Protein AF-G1PGT2-F1 (afdb_monomer_lite)

Sequence (137 aa):
MRRSSSRSTLRGQRGFSETDLKLEMVPQEALRRTLFPLGGLTKDFVKKIAAENRLHHVLQKKESMGICFVGKRNFEKFILQYLQPRPGQFISIEDGTVLGTHRGWFLYTLGQRAKIGGLREPWYVVEKDGAKGDVFV

Secondary structure (DSSP, 8-state):
------------SSSS-HHHHHHTTS-HHHHTT---TTTTS-HHHHHHHHHHTT-HHHHHS----SSTTT-S--HHHHHTTTS----EEEE-TTT--EEEEES-GGG--TT-EE--TT-SSPEE--EE-TTT--EE-

Foldseek 3Di:
DDPPPPPDPDAQPDDHDPVNVVCVPPDSVVVVVDDDPCSHPDPVVVVVVCVVVVVVVVVPDDDQDDDPPPGDDDPVVVVCVPDPFDKAFEAEPPPRDTQGMDRFLVVADFQDFDPGPPDPDTDTFHDADPVRRYTYD

InterPro domains:
  IPR014729 Rossmann-like alpha/beta/alpha sandwich fold [G3DSA:3.40.50.620] (2-80)
  IPR023382 tRNA-specific 2-thiouridylase MnmA-like, central domain superfamily [G3DSA:2.30.30.280] (82-137)
  IPR046884 tRNA-specific 2-thiouridylase MnmA-like, central domain [PF20259] (76-137)

Structure (mmCIF, N/CA/C/O backbone):
data_AF-G1PGT2-F1
#
_entry.id   AF-G1PGT2-F1
#
loop_
_atom_site.group_PDB
_atom_site.id
_atom_site.type_symbol
_atom_site.label_atom_id
_atom_site.label_alt_id
_atom_site.label_comp_id
_atom_site.label_asym_id
_atom_site.label_entity_id
_atom_site.label_seq_id
_atom_site.pdbx_PDB_ins_code
_atom_site.Cartn_x
_atom_site.Cartn_y
_atom_site.Cartn_z
_atom_site.occupancy
_atom_site.B_iso_or_equiv
_atom_site.auth_seq_id
_atom_site.auth_comp_id
_atom_site.auth_asym_id
_atom_site.auth_atom_id
_atom_site.pdbx_PDB_model_num
ATOM 1 N N . MET A 1 1 ? 6.117 -35.625 -36.178 1.00 35.84 1 MET A N 1
ATOM 2 C CA . MET A 1 1 ? 7.106 -34.727 -35.539 1.00 35.84 1 MET A CA 1
ATOM 3 C C . MET A 1 1 ? 6.490 -33.329 -35.373 1.00 35.84 1 MET A C 1
ATOM 5 O O . MET A 1 1 ? 6.564 -32.515 -36.278 1.00 35.84 1 MET A O 1
ATOM 9 N N . ARG A 1 2 ? 5.788 -33.051 -34.264 1.00 33.62 2 ARG A N 1
ATOM 10 C CA . ARG A 1 2 ? 5.298 -31.702 -33.910 1.00 33.62 2 ARG A CA 1
ATOM 11 C C . ARG A 1 2 ? 5.617 -31.476 -32.435 1.00 33.62 2 ARG A C 1
ATOM 13 O O . ARG A 1 2 ? 4.893 -31.946 -31.570 1.00 33.62 2 ARG A O 1
ATOM 20 N N . ARG A 1 3 ? 6.752 -30.834 -32.144 1.00 36.41 3 ARG A N 1
ATOM 21 C CA . ARG A 1 3 ? 7.096 -30.429 -30.775 1.00 36.41 3 ARG A CA 1
ATOM 22 C C . ARG A 1 3 ? 6.223 -29.229 -30.411 1.00 36.41 3 ARG A C 1
ATOM 24 O O . ARG A 1 3 ? 6.503 -28.111 -30.833 1.00 36.41 3 ARG A O 1
ATOM 31 N N . SER A 1 4 ? 5.154 -29.460 -29.654 1.00 36.78 4 SER A N 1
ATOM 32 C CA . SER A 1 4 ? 4.408 -28.397 -28.983 1.00 36.78 4 SER A CA 1
ATOM 33 C C . SER A 1 4 ? 5.298 -27.806 -27.890 1.00 36.78 4 SER A C 1
ATOM 35 O O . SER A 1 4 ? 5.374 -28.324 -26.778 1.00 36.78 4 SER A O 1
ATOM 37 N N . SER A 1 5 ? 6.021 -26.737 -28.217 1.00 39.72 5 SER A N 1
ATOM 38 C CA . SER A 1 5 ? 6.722 -25.942 -27.214 1.00 39.72 5 SER A CA 1
ATOM 39 C C . SER A 1 5 ? 5.674 -25.189 -26.392 1.00 39.72 5 SER A C 1
ATOM 41 O O . SER A 1 5 ? 5.187 -24.124 -26.774 1.00 39.72 5 SER A O 1
ATOM 43 N N . SER A 1 6 ? 5.270 -25.803 -25.283 1.00 36.72 6 SER A N 1
ATOM 44 C CA . SER A 1 6 ? 4.618 -25.123 -24.173 1.00 36.72 6 SER A CA 1
ATOM 45 C C . SER A 1 6 ? 5.614 -24.097 -23.634 1.00 36.72 6 SER A C 1
ATOM 47 O O . SER A 1 6 ? 6.531 -24.448 -22.896 1.00 36.72 6 SER A O 1
ATOM 49 N N . ARG A 1 7 ? 5.489 -22.832 -24.048 1.00 45.69 7 ARG A N 1
ATOM 50 C CA . ARG A 1 7 ? 6.245 -21.727 -23.445 1.00 45.69 7 ARG A CA 1
ATOM 51 C C . ARG A 1 7 ? 5.640 -21.406 -22.082 1.00 45.69 7 ARG A C 1
ATOM 53 O O . ARG A 1 7 ? 4.918 -20.430 -21.952 1.00 45.69 7 ARG A O 1
ATOM 60 N N . SER A 1 8 ? 5.869 -22.262 -21.092 1.00 49.50 8 SER A N 1
ATOM 61 C CA . SER A 1 8 ? 5.614 -21.945 -19.682 1.00 49.50 8 SER A CA 1
ATOM 62 C C . SER A 1 8 ? 6.303 -20.629 -19.321 1.00 49.50 8 SER A C 1
ATOM 64 O O . SER A 1 8 ? 7.358 -20.344 -19.892 1.00 49.50 8 SER A O 1
ATOM 66 N N . THR A 1 9 ? 5.743 -19.856 -18.387 1.00 49.25 9 THR A N 1
ATOM 67 C CA . THR A 1 9 ? 6.360 -18.641 -17.835 1.00 49.25 9 THR A CA 1
ATOM 68 C C . THR A 1 9 ? 7.813 -18.951 -17.478 1.00 49.25 9 THR A C 1
ATOM 70 O O . THR A 1 9 ? 8.096 -19.703 -16.543 1.00 49.25 9 THR A O 1
ATOM 73 N N . LEU A 1 10 ? 8.742 -18.487 -18.316 1.00 51.97 10 LEU A N 1
ATOM 74 C CA . LEU A 1 10 ? 10.163 -18.703 -18.101 1.00 51.97 10 LEU A CA 1
ATOM 75 C C . LEU A 1 10 ? 10.530 -17.811 -16.927 1.00 51.97 10 LEU A C 1
ATOM 77 O O . LEU A 1 10 ? 10.532 -16.591 -17.072 1.00 51.97 10 LEU A O 1
ATOM 81 N N . ARG A 1 11 ? 10.788 -18.433 -15.771 1.00 53.75 11 ARG A N 1
ATOM 82 C CA . ARG A 1 11 ? 11.328 -17.744 -14.597 1.00 53.75 11 ARG A CA 1
ATOM 83 C C . ARG A 1 11 ? 12.505 -16.882 -15.046 1.00 53.75 11 ARG A C 1
ATOM 85 O O . ARG A 1 11 ? 13.331 -17.343 -15.843 1.00 53.75 11 ARG A O 1
ATOM 92 N N . GLY A 1 12 ? 12.586 -15.653 -14.540 1.00 53.72 12 GLY A N 1
ATOM 93 C CA . GLY A 1 12 ? 13.771 -14.822 -14.737 1.00 53.72 12 GLY A CA 1
ATOM 94 C C . GLY A 1 12 ? 15.043 -15.591 -14.355 1.00 53.72 12 GLY A C 1
ATOM 95 O O . GLY A 1 12 ? 15.001 -16.514 -13.542 1.00 53.72 12 GLY A O 1
ATOM 96 N N . GLN A 1 13 ? 16.197 -15.220 -14.925 1.00 53.25 13 GLN A N 1
ATOM 97 C CA . GLN A 1 13 ? 17.475 -15.937 -14.728 1.00 53.25 13 GLN A CA 1
ATOM 98 C C . GLN A 1 13 ? 17.888 -16.137 -13.248 1.00 53.25 13 GLN A C 1
ATOM 100 O O . GLN A 1 13 ? 18.782 -16.930 -12.960 1.00 53.25 13 GLN A O 1
ATOM 105 N N . ARG A 1 14 ? 17.235 -15.455 -12.298 1.00 49.75 14 ARG A N 1
ATOM 106 C CA . ARG A 1 14 ? 17.308 -15.720 -10.858 1.00 49.75 14 ARG A CA 1
ATOM 107 C C . ARG A 1 14 ? 15.911 -15.935 -10.278 1.00 49.75 14 ARG A C 1
ATOM 109 O O . ARG A 1 14 ? 15.218 -14.960 -10.015 1.00 49.75 14 ARG A O 1
ATOM 116 N N . GLY A 1 15 ? 15.563 -17.187 -9.984 1.00 57.00 15 GLY A N 1
ATOM 117 C CA . GLY A 1 15 ? 14.449 -17.530 -9.091 1.00 57.00 15 GLY A CA 1
ATOM 118 C C . GLY A 1 15 ? 13.097 -16.894 -9.449 1.00 57.00 15 GLY A C 1
ATOM 119 O O . GLY A 1 15 ? 12.845 -16.532 -10.591 1.00 57.00 15 GLY A O 1
ATOM 120 N N . PHE A 1 16 ? 12.200 -16.818 -8.465 1.00 51.38 16 PHE A N 1
ATOM 121 C CA . PHE A 1 16 ? 10.930 -16.097 -8.589 1.00 51.38 16 PHE A CA 1
ATOM 122 C C . PHE A 1 16 ? 11.206 -14.588 -8.513 1.00 51.38 16 PHE A C 1
ATOM 124 O O . PHE A 1 16 ? 11.761 -14.124 -7.517 1.00 51.38 16 PHE A O 1
ATOM 131 N N . SER A 1 17 ? 10.841 -13.826 -9.546 1.00 58.34 17 SER A N 1
ATOM 132 C CA . SER A 1 17 ? 10.979 -12.365 -9.564 1.00 58.34 17 SER A CA 1
ATOM 133 C C . SER A 1 17 ? 9.637 -11.659 -9.324 1.00 58.34 17 SER A C 1
ATOM 135 O O . SER A 1 17 ? 8.570 -12.229 -9.545 1.00 58.34 17 SER A O 1
ATOM 137 N N . GLU A 1 18 ? 9.662 -10.385 -8.914 1.00 58.72 18 GLU A N 1
ATOM 138 C CA . GLU A 1 18 ? 8.438 -9.575 -8.741 1.00 58.72 18 GLU A CA 1
ATOM 139 C C . GLU A 1 18 ? 7.600 -9.459 -10.027 1.00 58.72 18 GLU A C 1
ATOM 141 O O . GLU A 1 18 ? 6.392 -9.226 -9.970 1.00 58.72 18 GLU A O 1
ATOM 146 N N . THR A 1 19 ? 8.232 -9.596 -11.195 1.00 60.12 19 THR A N 1
ATOM 147 C CA . THR A 1 19 ? 7.547 -9.595 -12.493 1.00 60.12 19 THR A CA 1
ATOM 148 C C . THR A 1 19 ? 6.778 -10.895 -12.707 1.00 60.12 19 THR A C 1
ATOM 150 O O . THR A 1 19 ? 5.664 -10.854 -13.222 1.00 60.12 19 THR A O 1
ATOM 153 N N . ASP A 1 20 ? 7.331 -12.027 -12.261 1.00 62.81 20 ASP A N 1
ATOM 154 C CA . ASP A 1 20 ? 6.677 -13.335 -12.365 1.00 62.81 20 ASP A CA 1
ATOM 155 C C . ASP A 1 20 ? 5.390 -13.368 -11.528 1.00 62.81 20 ASP A C 1
ATOM 157 O O . ASP A 1 20 ? 4.352 -13.804 -12.020 1.00 62.81 20 ASP A O 1
ATOM 161 N N . LEU A 1 21 ? 5.422 -12.799 -10.314 1.00 62.78 21 LEU A N 1
ATOM 162 C CA . LEU A 1 21 ? 4.243 -12.676 -9.445 1.00 62.78 21 LEU A CA 1
ATOM 163 C C . LEU A 1 21 ? 3.115 -11.853 -10.097 1.00 62.78 21 LEU A C 1
ATOM 165 O O . LEU A 1 21 ? 1.938 -12.152 -9.928 1.00 62.78 21 LEU A O 1
ATOM 169 N N . LYS A 1 22 ? 3.453 -10.810 -10.865 1.00 72.50 22 LYS A N 1
ATOM 170 C CA . LYS A 1 22 ? 2.456 -9.935 -11.511 1.00 72.50 22 LYS A CA 1
ATOM 171 C C . LYS A 1 22 ? 1.790 -10.566 -12.733 1.00 72.50 22 LYS A C 1
ATOM 173 O O . LYS A 1 22 ? 0.707 -10.130 -13.114 1.00 72.50 22 LYS A O 1
ATOM 178 N N . LEU A 1 23 ? 2.439 -11.537 -13.372 1.00 83.50 23 LEU A N 1
ATOM 179 C CA . LEU A 1 23 ? 1.971 -12.139 -14.622 1.00 83.50 23 LEU A CA 1
ATOM 180 C C . LEU A 1 23 ? 1.222 -13.460 -14.420 1.00 83.50 23 LEU A C 1
ATOM 182 O O . LEU A 1 23 ? 0.723 -14.014 -15.395 1.00 83.50 23 LEU A O 1
ATOM 186 N N . GLU A 1 24 ? 1.108 -13.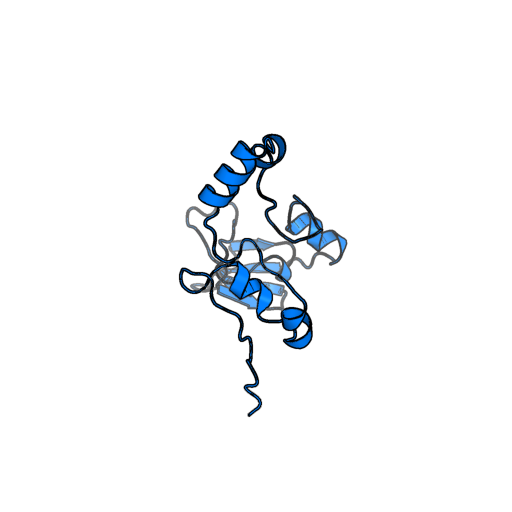946 -13.184 1.00 83.31 24 GLU A N 1
ATOM 187 C CA . GLU A 1 24 ? 0.484 -15.236 -12.865 1.00 83.31 24 GLU A CA 1
ATOM 188 C C . GLU A 1 24 ? -0.958 -15.358 -13.386 1.00 83.31 24 GLU A C 1
ATOM 190 O O . GLU A 1 24 ? -1.355 -16.407 -13.885 1.00 83.31 24 GLU A O 1
ATOM 195 N N . MET A 1 25 ? -1.720 -14.262 -13.357 1.00 85.44 25 MET A N 1
ATOM 196 C CA . MET A 1 25 ? -3.116 -14.232 -13.809 1.00 85.44 25 MET A CA 1
ATOM 197 C C . MET A 1 25 ? -3.280 -13.985 -15.319 1.00 85.44 25 MET A C 1
ATOM 199 O O . MET A 1 25 ? -4.409 -13.872 -15.802 1.00 85.44 25 MET A O 1
ATOM 203 N N . VAL A 1 26 ? -2.190 -13.858 -16.086 1.00 87.12 26 VAL A N 1
ATOM 204 C CA . VAL A 1 26 ? -2.262 -13.568 -17.526 1.00 87.12 26 VAL A CA 1
ATOM 205 C C . VAL A 1 26 ? -2.505 -14.861 -18.314 1.00 87.12 26 VAL A C 1
ATOM 207 O O . VAL A 1 26 ? -1.709 -15.796 -18.213 1.00 87.12 26 VAL A O 1
ATOM 210 N N . PRO A 1 27 ? -3.555 -14.931 -19.159 1.00 89.81 27 PRO A N 1
ATOM 211 C CA . PRO A 1 27 ? -3.824 -16.113 -19.964 1.00 89.81 27 PRO A CA 1
ATOM 212 C C . PRO A 1 27 ? -2.661 -16.476 -20.885 1.00 89.81 27 PRO A C 1
ATOM 214 O O . PRO A 1 27 ? -2.053 -15.620 -21.535 1.00 89.81 27 PRO A O 1
ATOM 217 N N . GLN A 1 28 ? -2.425 -17.776 -21.029 1.00 88.81 28 GLN A N 1
ATOM 218 C CA . GLN A 1 28 ? -1.291 -18.283 -21.792 1.00 88.81 28 GLN A CA 1
ATOM 219 C C . GLN A 1 28 ? -1.304 -17.858 -23.270 1.00 88.81 28 GLN A C 1
ATOM 221 O O . GLN A 1 28 ? -0.251 -17.620 -23.857 1.00 88.81 28 GLN A O 1
ATOM 226 N N . GLU A 1 29 ? -2.479 -17.707 -23.882 1.00 91.62 29 GLU A N 1
ATOM 227 C CA . GLU A 1 29 ? -2.593 -17.235 -25.270 1.00 91.62 29 GLU A CA 1
ATOM 228 C C . GLU A 1 29 ? -2.088 -15.791 -25.444 1.00 91.62 29 GLU A C 1
ATOM 230 O O . GLU A 1 29 ? -1.475 -15.473 -26.464 1.00 91.62 29 GLU A O 1
ATOM 235 N N . ALA A 1 30 ? -2.257 -14.936 -24.429 1.00 89.25 30 ALA A N 1
ATOM 236 C CA . ALA A 1 30 ? -1.705 -13.583 -24.437 1.00 89.25 30 ALA A CA 1
ATOM 237 C C . ALA A 1 30 ? -0.176 -13.606 -24.258 1.00 89.25 30 ALA A C 1
ATOM 239 O O . ALA A 1 30 ? 0.550 -12.926 -24.990 1.00 89.25 30 ALA A O 1
ATOM 240 N N . LEU A 1 31 ? 0.335 -14.450 -23.352 1.00 88.62 31 LEU A N 1
ATOM 241 C CA . LEU A 1 31 ? 1.779 -14.607 -23.129 1.00 88.62 31 LEU A CA 1
ATOM 242 C C . LEU A 1 31 ? 2.513 -15.106 -24.380 1.00 88.62 31 LEU A C 1
ATOM 244 O O . LEU A 1 31 ? 3.613 -14.643 -24.674 1.00 88.62 31 LEU A O 1
ATOM 248 N N . ARG A 1 32 ? 1.889 -15.982 -25.179 1.00 89.50 32 ARG A N 1
ATOM 249 C CA . ARG A 1 32 ? 2.463 -16.474 -26.448 1.00 89.50 32 ARG A CA 1
ATOM 250 C C . ARG A 1 32 ? 2.726 -15.371 -27.470 1.00 89.50 32 ARG A C 1
ATOM 252 O O . ARG A 1 32 ? 3.587 -15.549 -28.331 1.00 89.50 32 ARG A O 1
ATOM 259 N N . ARG A 1 33 ? 2.005 -14.253 -27.372 1.00 91.31 33 ARG A N 1
ATOM 260 C CA . ARG A 1 33 ? 2.113 -13.091 -28.266 1.00 91.31 33 ARG A CA 1
ATOM 261 C C . ARG A 1 33 ? 2.879 -11.924 -27.638 1.00 91.31 33 ARG A C 1
ATOM 263 O O . ARG A 1 33 ? 2.928 -10.850 -28.227 1.00 91.31 33 ARG A O 1
ATOM 270 N N . THR A 1 34 ? 3.479 -12.127 -26.467 1.00 90.31 34 THR A N 1
ATOM 271 C CA . THR A 1 34 ? 4.193 -11.086 -25.721 1.00 90.31 34 THR A CA 1
ATOM 272 C C . THR A 1 34 ? 5.699 -11.350 -25.734 1.00 90.31 34 THR A C 1
ATOM 274 O O . THR A 1 34 ? 6.146 -12.492 -25.617 1.00 90.31 34 THR A O 1
ATOM 277 N N . LEU A 1 35 ? 6.499 -10.289 -25.874 1.00 89.81 35 LEU A N 1
ATOM 278 C CA . LEU A 1 35 ? 7.958 -10.340 -25.773 1.00 89.81 35 LEU A CA 1
ATOM 279 C C . LEU A 1 35 ? 8.422 -9.587 -24.525 1.00 89.81 35 LEU A C 1
ATOM 281 O O . LEU A 1 35 ? 8.013 -8.452 -24.291 1.00 89.81 35 LEU A O 1
ATOM 285 N N . PHE A 1 36 ? 9.328 -10.203 -23.765 1.00 89.56 36 PHE A N 1
ATOM 286 C CA . PHE A 1 36 ? 9.962 -9.610 -22.585 1.00 89.56 36 PHE A CA 1
ATOM 287 C C . PHE A 1 36 ? 11.460 -9.379 -22.853 1.00 89.56 36 PHE A C 1
ATOM 289 O O . PHE A 1 36 ? 12.292 -10.148 -22.368 1.00 89.56 36 PHE A O 1
ATOM 296 N N . PRO A 1 37 ? 11.842 -8.339 -23.624 1.00 89.31 37 PRO A N 1
ATOM 297 C CA . PRO A 1 37 ? 13.228 -8.133 -24.070 1.00 89.31 37 PRO A CA 1
ATOM 298 C C . PRO A 1 37 ? 14.215 -7.895 -22.919 1.00 89.31 37 PRO A C 1
ATOM 300 O O . PRO A 1 37 ? 15.410 -8.121 -23.069 1.00 89.31 37 PRO A O 1
ATOM 303 N N . LEU A 1 38 ? 13.713 -7.466 -21.760 1.00 88.94 38 LEU A N 1
ATOM 304 C CA . LEU A 1 38 ? 14.512 -7.206 -20.563 1.00 88.94 38 LEU A CA 1
ATOM 305 C C . LEU A 1 38 ? 14.484 -8.364 -19.552 1.00 88.94 38 LEU A C 1
ATOM 307 O O . LEU A 1 38 ? 15.148 -8.274 -18.527 1.00 88.94 38 LEU A O 1
ATOM 311 N N . GLY A 1 39 ? 13.735 -9.446 -19.809 1.00 84.38 39 GLY A N 1
ATOM 312 C CA . GLY A 1 39 ? 13.471 -10.499 -18.814 1.00 84.38 39 GLY A CA 1
ATOM 313 C C . GLY A 1 39 ? 14.713 -11.263 -18.335 1.00 84.38 39 GLY A C 1
ATOM 314 O O . GLY A 1 39 ? 14.723 -11.794 -17.229 1.00 84.38 39 GLY A O 1
ATOM 315 N N . GLY A 1 40 ? 15.773 -11.298 -19.147 1.00 84.56 40 GLY A N 1
ATOM 316 C CA . GLY A 1 40 ? 17.053 -11.920 -18.794 1.00 84.56 40 GLY A CA 1
ATOM 317 C C . GLY A 1 40 ? 18.124 -10.949 -18.293 1.00 84.56 40 GLY A C 1
ATOM 318 O O . GLY A 1 40 ? 19.235 -11.385 -18.010 1.00 84.56 40 GLY A O 1
ATOM 319 N N . LEU A 1 41 ? 17.838 -9.647 -18.225 1.00 87.69 41 LEU A N 1
ATOM 320 C CA . LEU A 1 41 ? 18.836 -8.624 -17.917 1.00 87.69 41 LEU A CA 1
ATOM 321 C C . LEU A 1 41 ? 18.671 -8.113 -16.489 1.00 87.69 41 LEU A C 1
ATOM 323 O O . LEU A 1 41 ? 17.558 -7.944 -15.990 1.00 87.69 41 LEU A O 1
ATOM 327 N N . THR A 1 42 ? 19.788 -7.808 -15.830 1.00 87.81 42 THR A N 1
ATOM 328 C CA . THR A 1 42 ? 19.733 -7.101 -14.551 1.00 87.81 42 THR A CA 1
ATOM 329 C C . THR A 1 42 ? 19.405 -5.635 -14.779 1.00 87.81 42 THR A C 1
ATOM 331 O O . THR A 1 42 ? 19.749 -5.035 -15.798 1.00 87.81 42 THR A O 1
ATOM 334 N N . LYS A 1 43 ? 18.768 -5.024 -13.786 1.00 86.75 43 LYS A N 1
ATOM 335 C CA . LYS A 1 43 ? 18.398 -3.611 -13.819 1.00 86.75 43 LYS A CA 1
ATOM 336 C C . LYS A 1 43 ? 19.590 -2.684 -14.060 1.00 86.75 43 LYS A C 1
ATOM 338 O O . LYS A 1 43 ? 19.478 -1.732 -14.827 1.00 86.75 43 LYS A O 1
ATOM 343 N N . ASP A 1 44 ? 20.730 -2.979 -13.442 1.00 89.38 44 ASP A N 1
ATOM 344 C CA . ASP A 1 44 ? 21.953 -2.192 -13.616 1.00 89.38 44 ASP A CA 1
ATOM 345 C C . ASP A 1 44 ? 22.506 -2.323 -15.033 1.00 89.38 44 ASP A C 1
ATOM 347 O O . ASP A 1 44 ? 22.917 -1.332 -15.635 1.00 89.38 44 ASP A O 1
ATOM 351 N N . PHE A 1 45 ? 22.429 -3.524 -15.613 1.00 91.38 45 PHE A N 1
ATOM 352 C CA . PHE A 1 45 ? 22.818 -3.741 -17.000 1.00 91.38 45 PHE A CA 1
ATOM 353 C C . PHE A 1 45 ? 21.890 -3.003 -17.974 1.00 91.38 45 PHE A C 1
ATOM 355 O O . PHE A 1 45 ? 22.365 -2.346 -18.897 1.00 91.38 45 PHE A O 1
ATOM 362 N N . VAL A 1 46 ? 20.576 -3.001 -17.721 1.00 91.81 46 VAL A N 1
ATOM 363 C CA . VAL A 1 46 ? 19.611 -2.204 -18.500 1.00 91.81 46 VAL A CA 1
ATOM 364 C C . VAL A 1 46 ? 19.919 -0.705 -18.403 1.00 91.81 46 VAL A C 1
ATOM 366 O O . VAL A 1 46 ? 19.876 -0.002 -19.412 1.00 91.81 46 VAL A O 1
ATOM 369 N N . LYS A 1 47 ? 20.285 -0.200 -17.217 1.00 91.06 47 LYS A N 1
ATOM 370 C CA . LYS A 1 47 ? 20.708 1.200 -17.045 1.00 91.06 47 LYS A CA 1
ATOM 371 C C . LYS A 1 47 ? 21.994 1.518 -17.812 1.00 91.06 47 LYS A C 1
ATOM 373 O O . LYS A 1 47 ? 22.087 2.595 -18.397 1.00 91.06 47 LYS A O 1
ATOM 378 N N . LYS A 1 48 ? 22.958 0.594 -17.855 1.00 93.75 48 LYS A N 1
ATOM 379 C CA . LYS A 1 48 ? 24.183 0.746 -18.655 1.00 93.75 48 LYS A CA 1
ATOM 380 C C . LYS A 1 48 ? 23.862 0.862 -20.149 1.00 93.75 48 LYS A C 1
ATOM 382 O O . LYS A 1 48 ? 24.286 1.829 -20.773 1.00 93.75 48 LYS A O 1
ATOM 387 N N . ILE A 1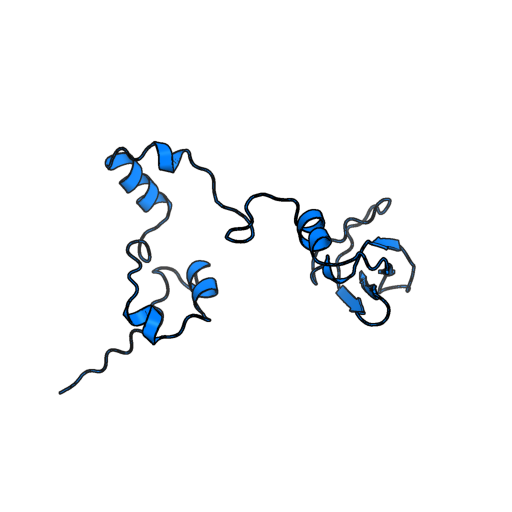 49 ? 23.029 -0.039 -20.680 1.00 93.75 49 ILE A N 1
ATOM 388 C CA . ILE A 1 49 ? 22.562 0.014 -22.078 1.00 93.75 49 ILE A CA 1
ATOM 389 C C . ILE A 1 49 ? 21.881 1.359 -22.370 1.00 93.75 49 ILE A C 1
ATOM 391 O O . ILE A 1 49 ? 22.144 1.986 -23.395 1.00 93.75 49 ILE A O 1
ATOM 395 N N . ALA A 1 50 ? 21.021 1.835 -21.465 1.00 94.56 50 ALA A N 1
ATOM 396 C CA . ALA A 1 50 ? 20.359 3.126 -21.625 1.00 94.56 50 ALA A CA 1
ATOM 397 C C . ALA A 1 50 ? 21.359 4.300 -21.657 1.00 94.56 50 ALA A C 1
ATOM 399 O O . ALA A 1 50 ? 21.196 5.212 -22.466 1.00 94.56 50 ALA A O 1
ATOM 400 N N . ALA A 1 51 ? 22.410 4.273 -20.829 1.00 93.88 51 ALA A N 1
ATOM 401 C CA . ALA A 1 51 ? 23.467 5.286 -20.845 1.00 93.88 51 ALA A CA 1
ATOM 402 C C . ALA A 1 51 ? 24.241 5.292 -22.174 1.00 93.88 51 ALA A C 1
ATOM 404 O O . ALA A 1 51 ? 24.432 6.354 -22.763 1.00 93.88 51 ALA A O 1
ATOM 405 N N . GLU A 1 52 ? 24.627 4.114 -22.671 1.00 95.69 52 GLU A N 1
ATOM 406 C CA . GLU A 1 52 ? 25.352 3.946 -23.940 1.00 95.69 52 GLU A CA 1
ATOM 407 C C . GLU A 1 52 ? 24.536 4.448 -25.143 1.00 95.69 52 GLU A C 1
ATOM 409 O O . GLU A 1 52 ? 25.082 5.045 -26.069 1.00 95.69 52 GLU A O 1
ATOM 414 N N . ASN A 1 53 ? 23.210 4.296 -25.093 1.00 95.94 53 ASN A N 1
ATOM 415 C CA . ASN A 1 53 ? 22.282 4.751 -26.133 1.00 95.94 53 ASN A CA 1
ATOM 416 C C . ASN A 1 53 ? 21.794 6.199 -25.939 1.00 95.94 53 ASN A C 1
ATOM 418 O O . ASN A 1 53 ? 20.801 6.605 -26.542 1.00 95.94 53 ASN A O 1
ATOM 422 N N . ARG A 1 54 ? 22.473 6.998 -25.100 1.00 94.69 54 ARG A N 1
ATOM 423 C CA . ARG A 1 54 ? 22.153 8.417 -24.837 1.00 94.69 54 ARG A CA 1
ATOM 424 C C . ARG A 1 54 ? 20.745 8.647 -24.256 1.00 94.69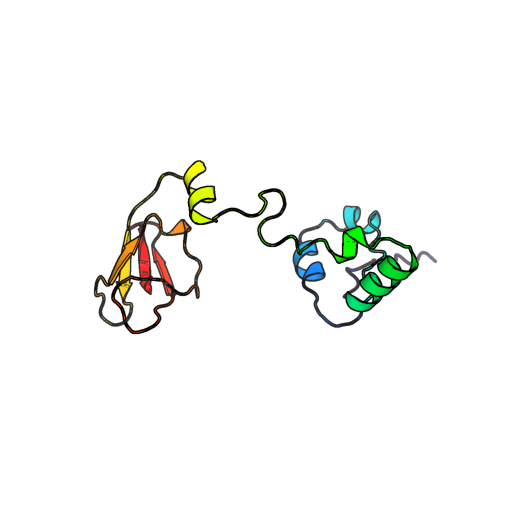 54 ARG A C 1
ATOM 426 O O . ARG A 1 54 ? 20.195 9.744 -24.348 1.00 94.69 54 ARG A O 1
ATOM 433 N N . LEU A 1 55 ? 20.164 7.651 -23.580 1.00 94.50 55 LEU A N 1
ATOM 434 C CA . LEU A 1 55 ? 18.855 7.734 -22.911 1.00 94.50 55 LEU A CA 1
ATOM 435 C C . LEU A 1 55 ? 18.971 8.263 -21.469 1.00 94.50 55 LEU A C 1
ATOM 437 O O . LEU A 1 55 ? 18.328 7.763 -20.544 1.00 94.50 55 LEU A O 1
ATOM 441 N N . HIS A 1 56 ? 19.781 9.303 -21.251 1.00 89.25 56 HIS A N 1
ATOM 442 C CA . HIS A 1 56 ? 20.084 9.818 -19.907 1.00 89.25 56 HIS A CA 1
ATOM 443 C C . HIS A 1 56 ? 18.848 10.320 -19.142 1.00 89.25 56 HIS A C 1
ATOM 445 O O . HIS A 1 56 ? 18.790 10.209 -17.919 1.00 89.25 56 HIS A O 1
ATOM 451 N N . HIS A 1 57 ? 17.823 10.805 -19.849 1.00 89.31 57 HIS A N 1
ATOM 452 C CA . HIS A 1 57 ? 16.562 11.242 -19.241 1.00 89.31 57 HIS A CA 1
ATOM 453 C C . HIS A 1 57 ? 15.808 10.097 -18.537 1.00 89.31 57 HIS A C 1
ATOM 455 O O . HIS A 1 57 ? 15.138 10.327 -17.532 1.00 89.31 57 HIS A O 1
ATOM 461 N N . VAL A 1 58 ? 15.941 8.854 -19.020 1.00 86.75 58 VAL A N 1
ATOM 462 C CA . VAL A 1 58 ? 15.324 7.670 -18.397 1.00 86.75 58 VAL A CA 1
ATOM 463 C C . VAL A 1 58 ? 16.035 7.311 -17.095 1.00 86.75 58 VAL A C 1
ATOM 465 O O . VAL A 1 58 ? 15.385 6.921 -16.130 1.00 86.75 58 VAL A O 1
ATOM 468 N N . LEU A 1 59 ? 17.356 7.499 -17.034 1.00 87.81 59 LEU A N 1
ATOM 469 C CA . LEU A 1 59 ? 18.164 7.199 -15.847 1.00 87.81 59 LEU A CA 1
ATOM 470 C C . LEU A 1 59 ? 17.854 8.127 -14.670 1.00 87.81 59 LEU A C 1
ATOM 472 O O . LEU A 1 59 ? 17.917 7.703 -13.519 1.00 87.81 59 LEU A O 1
ATOM 476 N N . GLN A 1 60 ? 17.495 9.378 -14.964 1.00 86.75 60 GLN A N 1
ATOM 477 C CA . GLN A 1 60 ? 17.089 10.371 -13.966 1.00 86.75 60 GLN A CA 1
ATOM 478 C C . GLN A 1 60 ? 15.641 10.172 -13.493 1.00 86.75 60 GLN A C 1
ATOM 480 O O . GLN A 1 60 ? 15.230 10.695 -12.453 1.00 86.75 60 GLN A O 1
ATOM 485 N N . LYS A 1 61 ? 14.834 9.417 -14.249 1.00 87.62 61 LYS A N 1
ATOM 486 C CA . LYS A 1 61 ? 13.424 9.208 -13.933 1.00 87.62 61 LYS A CA 1
ATOM 487 C C . LYS A 1 61 ? 13.287 8.241 -12.759 1.00 87.62 61 LYS A C 1
ATOM 489 O O . LYS A 1 61 ? 13.723 7.095 -12.807 1.00 87.62 61 LYS A O 1
ATOM 494 N N . LYS A 1 62 ? 12.620 8.705 -11.701 1.00 83.88 62 LYS A N 1
ATOM 495 C CA . LYS A 1 62 ? 12.298 7.866 -10.545 1.00 83.88 62 LYS A CA 1
ATOM 496 C C . LYS A 1 62 ? 11.343 6.729 -10.901 1.00 83.88 62 LYS A C 1
ATOM 498 O O . LYS A 1 62 ? 10.432 6.865 -11.716 1.00 83.88 62 LYS A O 1
ATOM 503 N N . GLU A 1 63 ? 11.506 5.682 -10.105 1.00 81.69 63 GLU A N 1
ATOM 504 C CA . GLU A 1 63 ? 10.590 4.568 -9.868 1.00 81.69 63 GLU A CA 1
ATOM 505 C C . GLU A 1 63 ? 9.117 4.961 -9.926 1.00 81.69 63 GLU A C 1
ATOM 507 O O . GLU A 1 63 ? 8.702 5.807 -9.122 1.00 81.69 63 GLU A O 1
ATOM 512 N N . SER A 1 64 ? 8.316 4.344 -10.796 1.00 81.81 64 SER A N 1
ATOM 513 C CA . SER A 1 64 ? 6.871 4.337 -10.565 1.00 81.81 64 SER A CA 1
ATOM 514 C C . SER A 1 64 ? 6.589 3.362 -9.426 1.00 81.81 64 SER A C 1
ATOM 516 O O . SER A 1 64 ? 6.839 2.170 -9.556 1.00 81.81 64 SER A O 1
ATOM 518 N N . MET A 1 65 ? 6.117 3.893 -8.300 1.00 81.75 65 MET A N 1
ATOM 519 C CA . MET A 1 65 ? 5.788 3.137 -7.090 1.00 81.75 65 MET A CA 1
ATOM 520 C C . MET A 1 65 ? 4.288 3.258 -6.821 1.00 81.75 65 MET A C 1
ATOM 522 O O . MET A 1 65 ? 3.714 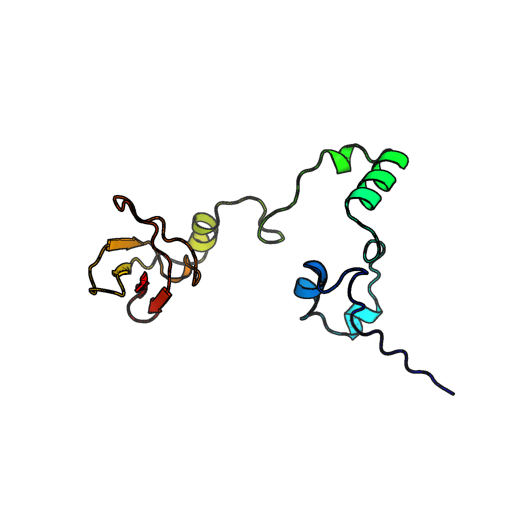4.323 -7.062 1.00 81.75 65 MET A O 1
ATOM 526 N N . GLY A 1 66 ? 3.682 2.205 -6.273 1.00 80.69 66 GLY A N 1
ATOM 527 C CA . GLY A 1 66 ? 2.252 2.157 -5.963 1.00 80.69 66 GLY A CA 1
ATOM 528 C C . GLY A 1 66 ? 1.417 1.502 -7.064 1.00 80.69 66 GLY A C 1
ATOM 529 O O . GLY A 1 66 ? 1.925 0.731 -7.875 1.00 80.69 66 GLY A O 1
ATOM 530 N N . ILE A 1 67 ? 0.117 1.793 -7.061 1.00 83.44 67 ILE A N 1
ATOM 531 C CA . ILE A 1 67 ? -0.859 1.178 -7.968 1.00 83.44 67 ILE A CA 1
ATOM 532 C C . ILE A 1 67 ? -0.669 1.736 -9.381 1.00 83.44 67 ILE A C 1
ATOM 534 O O . ILE A 1 67 ? -0.609 2.955 -9.579 1.00 83.44 67 ILE A O 1
ATOM 538 N N . CYS A 1 68 ? -0.596 0.844 -10.370 1.00 83.06 68 CYS A N 1
ATOM 539 C CA . CYS A 1 68 ? -0.528 1.223 -11.778 1.00 83.06 68 CYS A CA 1
ATOM 540 C C . CYS A 1 68 ? -1.686 2.172 -12.136 1.00 83.06 68 CYS A C 1
ATOM 542 O O . CYS A 1 68 ? -2.811 1.982 -11.686 1.00 83.06 68 CYS A O 1
ATOM 544 N N . PHE A 1 69 ? -1.401 3.198 -12.941 1.00 82.00 69 PHE A N 1
ATOM 545 C CA . PHE A 1 69 ? -2.369 4.189 -13.445 1.00 82.00 69 PHE A CA 1
ATOM 546 C C . PHE A 1 69 ? -2.983 5.166 -12.421 1.00 82.00 69 PHE A C 1
ATOM 548 O O . PHE A 1 69 ? -3.543 6.176 -12.833 1.00 82.00 69 PHE A O 1
ATOM 555 N N . VAL A 1 70 ? -2.818 4.957 -11.109 1.00 81.62 70 VAL A N 1
ATOM 556 C CA . VAL A 1 70 ? -3.298 5.900 -10.070 1.00 81.62 70 VAL A CA 1
ATOM 557 C C . VAL A 1 70 ? -2.286 7.023 -9.794 1.00 81.62 70 VAL A C 1
ATOM 559 O O . VAL A 1 70 ? -2.652 8.148 -9.442 1.00 81.62 70 VAL A O 1
ATOM 562 N N . GLY A 1 71 ? -0.995 6.732 -9.976 1.00 79.69 71 GLY A N 1
ATOM 563 C CA . GLY A 1 71 ? 0.100 7.653 -9.671 1.00 79.69 71 GLY A CA 1
ATOM 564 C C . GLY A 1 71 ? 0.406 7.759 -8.171 1.00 79.69 71 GLY A C 1
ATOM 565 O O . GLY A 1 71 ? -0.055 6.961 -7.356 1.00 79.69 71 GLY A O 1
ATOM 566 N N . LYS A 1 72 ? 1.220 8.752 -7.788 1.00 77.75 72 LYS A N 1
ATOM 567 C CA . LYS A 1 72 ? 1.634 8.966 -6.390 1.00 77.75 72 LYS A CA 1
ATOM 568 C C . LYS A 1 72 ? 0.549 9.726 -5.630 1.00 77.75 72 LYS A C 1
ATOM 570 O O . LYS A 1 72 ? 0.484 10.950 -5.703 1.00 77.75 72 LYS A O 1
ATOM 575 N N . ARG A 1 73 ? -0.302 9.004 -4.903 1.00 81.50 73 ARG A N 1
ATOM 576 C CA . ARG A 1 73 ? -1.356 9.570 -4.047 1.00 81.50 73 ARG A CA 1
ATOM 577 C C . ARG A 1 73 ? -1.350 8.900 -2.677 1.00 81.50 73 ARG A C 1
ATOM 579 O O . ARG A 1 73 ? -0.880 7.776 -2.528 1.00 81.50 73 ARG A O 1
ATOM 586 N N . ASN A 1 74 ? -1.880 9.596 -1.674 1.00 86.19 74 ASN A N 1
ATOM 587 C CA . ASN A 1 74 ? -2.164 8.979 -0.383 1.00 86.19 74 ASN A CA 1
ATOM 588 C C . ASN A 1 74 ? -3.292 7.945 -0.572 1.00 86.19 74 ASN A C 1
ATOM 590 O O . ASN A 1 74 ? -4.374 8.306 -1.038 1.00 86.19 74 ASN A O 1
ATOM 594 N N . PHE A 1 75 ? -3.013 6.680 -0.246 1.00 86.38 75 PHE A N 1
ATOM 595 C CA . PHE A 1 75 ? -3.925 5.559 -0.492 1.00 86.38 75 PHE A CA 1
ATOM 596 C C . PHE A 1 75 ? -5.263 5.721 0.238 1.00 86.38 75 PHE A C 1
ATOM 598 O O . PHE A 1 75 ? -6.309 5.556 -0.379 1.00 86.38 75 PHE A O 1
ATOM 605 N N . GLU A 1 76 ? -5.244 6.135 1.508 1.00 88.25 76 GLU A N 1
ATOM 606 C CA . GLU A 1 76 ? -6.464 6.370 2.289 1.00 88.25 76 GLU A CA 1
ATOM 607 C C . GLU A 1 76 ? -7.355 7.423 1.621 1.00 88.25 76 GLU A C 1
ATOM 609 O O . GLU A 1 76 ? -8.528 7.169 1.350 1.00 88.25 76 GLU A O 1
ATOM 614 N N . LYS A 1 77 ? -6.789 8.588 1.276 1.00 89.50 77 LYS A N 1
ATOM 615 C CA . LYS A 1 77 ? -7.535 9.649 0.582 1.00 89.50 77 LYS A CA 1
ATOM 616 C C . LYS A 1 77 ? -8.078 9.192 -0.770 1.00 89.50 77 LYS A C 1
ATOM 618 O O . LYS A 1 77 ? -9.129 9.672 -1.172 1.00 89.50 77 LYS A O 1
ATOM 623 N N . PHE A 1 78 ? -7.363 8.317 -1.476 1.00 90.69 78 PHE A N 1
ATOM 624 C CA . PHE A 1 78 ? -7.799 7.784 -2.764 1.00 90.69 78 PHE A CA 1
ATOM 625 C C . PHE A 1 78 ? -8.994 6.837 -2.611 1.00 90.69 78 PHE A C 1
ATOM 627 O O . PHE A 1 78 ? -9.993 7.019 -3.295 1.00 90.69 78 PHE A O 1
ATOM 634 N N . ILE A 1 79 ? -8.931 5.873 -1.689 1.00 91.06 79 ILE A N 1
ATOM 635 C CA . ILE A 1 79 ? -10.020 4.908 -1.477 1.00 91.06 79 ILE A CA 1
ATOM 636 C C . ILE A 1 79 ? -11.295 5.596 -0.973 1.00 91.06 79 ILE A C 1
ATOM 638 O O . ILE A 1 79 ? -12.390 5.272 -1.429 1.00 91.06 79 ILE A O 1
ATOM 642 N N . LEU A 1 80 ? -11.164 6.604 -0.106 1.00 91.88 80 LEU A N 1
ATOM 643 C CA . LEU A 1 80 ? -12.303 7.358 0.431 1.00 91.88 80 LEU A CA 1
ATOM 644 C C . LEU A 1 80 ? -13.025 8.252 -0.597 1.00 91.88 80 LEU A C 1
ATOM 646 O O . LEU A 1 80 ? -14.057 8.830 -0.274 1.00 91.88 80 LEU A O 1
ATOM 650 N N . GLN A 1 81 ? -12.515 8.373 -1.828 1.00 92.50 81 GLN A N 1
ATOM 651 C CA . GLN A 1 81 ? -13.257 8.996 -2.936 1.00 92.50 81 GLN A CA 1
ATOM 652 C C . GLN A 1 81 ? -14.331 8.063 -3.510 1.00 92.50 81 GLN A C 1
ATOM 654 O O . GLN A 1 81 ? -15.279 8.538 -4.125 1.00 92.50 81 GLN A O 1
ATOM 659 N N . TYR A 1 82 ? -14.179 6.751 -3.310 1.00 92.38 82 TYR A N 1
ATOM 660 C CA . TYR A 1 82 ? -15.070 5.722 -3.852 1.00 92.38 82 TYR A CA 1
ATOM 661 C C . TYR A 1 82 ? -15.891 5.027 -2.766 1.00 92.38 82 TYR A C 1
ATOM 663 O O . TYR A 1 82 ? -17.002 4.576 -3.030 1.00 92.38 82 TYR A O 1
ATOM 671 N N . LEU A 1 83 ? -15.354 4.933 -1.547 1.00 92.75 83 LEU A N 1
ATOM 672 C CA . LEU A 1 83 ? -16.012 4.301 -0.407 1.00 92.75 83 LEU A CA 1
ATOM 673 C C . LEU A 1 83 ? -16.324 5.329 0.676 1.00 92.75 83 LEU A C 1
ATOM 675 O O . LEU A 1 83 ? -15.462 6.113 1.074 1.00 92.75 83 LEU A O 1
ATOM 679 N N . GLN A 1 84 ? -17.549 5.283 1.199 1.00 92.44 84 GLN A N 1
ATOM 680 C CA . GLN A 1 84 ? -17.915 6.086 2.362 1.00 92.44 84 GLN A CA 1
ATOM 681 C C . GLN A 1 84 ? -17.145 5.604 3.606 1.00 92.44 84 GLN A C 1
ATOM 683 O O . GLN A 1 84 ? -17.052 4.390 3.826 1.00 92.44 84 GLN A O 1
ATOM 688 N N . PRO A 1 85 ? -16.605 6.521 4.435 1.00 93.44 85 PRO A N 1
ATOM 689 C CA . PRO A 1 85 ? -15.986 6.160 5.705 1.00 93.44 85 PRO A CA 1
ATOM 690 C C . PRO A 1 85 ? -16.954 5.370 6.593 1.00 93.44 85 PRO A C 1
ATOM 692 O O . PRO A 1 85 ? -18.098 5.779 6.785 1.00 93.44 85 PRO A O 1
ATOM 695 N N . ARG A 1 86 ? -16.478 4.263 7.163 1.00 92.50 86 ARG A N 1
ATOM 696 C CA . ARG A 1 86 ? -17.207 3.459 8.154 1.00 92.50 86 ARG A CA 1
ATOM 697 C C . ARG A 1 86 ? -16.363 3.395 9.421 1.00 92.50 86 ARG A C 1
ATOM 699 O O . ARG A 1 86 ? -15.515 2.511 9.514 1.00 92.50 86 ARG A O 1
ATOM 706 N N . PRO A 1 87 ? -16.478 4.386 10.318 1.00 94.00 87 PRO A N 1
ATOM 707 C CA . PRO A 1 87 ? -15.611 4.444 11.479 1.00 94.00 87 PRO A CA 1
ATOM 708 C C . PRO A 1 87 ? -15.827 3.230 12.387 1.00 94.00 87 PRO A C 1
ATOM 710 O O . PRO A 1 87 ? -16.950 2.754 12.525 1.00 94.00 87 PRO A O 1
ATOM 713 N N . GLY A 1 88 ? -14.737 2.750 12.976 1.00 94.50 88 GLY A N 1
ATOM 714 C CA . GLY A 1 88 ? -14.696 1.589 13.863 1.00 94.50 88 GLY A CA 1
ATOM 715 C C . GLY A 1 88 ? -13.582 1.741 14.893 1.00 94.50 88 GLY A C 1
ATOM 716 O O . GLY A 1 88 ? -12.882 2.766 14.909 1.00 94.50 88 GLY A O 1
ATOM 717 N N . GLN A 1 89 ? -13.431 0.748 15.766 1.00 96.38 89 GLN A N 1
ATOM 718 C CA . GLN A 1 89 ? -12.472 0.787 16.866 1.00 96.38 89 GLN A CA 1
ATOM 719 C C . GLN A 1 89 ? -11.264 -0.112 16.606 1.00 96.38 89 GLN A C 1
ATOM 721 O O . GLN A 1 89 ? -11.366 -1.159 15.969 1.00 96.38 89 GLN A O 1
ATOM 726 N N . PHE A 1 90 ? -10.114 0.305 17.135 1.00 96.25 90 PHE A N 1
ATOM 727 C CA . PHE A 1 90 ? -8.984 -0.590 17.338 1.00 96.25 90 PHE A CA 1
ATOM 728 C C . PHE A 1 90 ? -9.146 -1.298 18.673 1.00 96.25 90 PHE A C 1
ATOM 730 O O . PHE A 1 90 ? -9.227 -0.629 19.705 1.00 96.25 90 PHE A O 1
ATOM 737 N N . ILE A 1 91 ? -9.174 -2.625 18.642 1.00 95.94 91 ILE A N 1
ATOM 738 C CA . ILE A 1 91 ? -9.366 -3.464 19.823 1.00 95.94 91 ILE A CA 1
ATOM 739 C C . ILE A 1 91 ? -8.120 -4.327 20.001 1.00 95.94 91 ILE A C 1
ATOM 741 O O . ILE A 1 91 ? -7.715 -5.017 19.069 1.00 95.94 91 ILE A O 1
ATOM 745 N N . SER A 1 92 ? -7.517 -4.276 21.184 1.00 95.31 92 SER A N 1
ATOM 746 C CA . SER A 1 92 ? -6.409 -5.157 21.555 1.00 95.31 92 SER A CA 1
ATOM 747 C C . SER A 1 92 ? -6.888 -6.607 21.637 1.00 95.31 92 SER A C 1
ATOM 749 O O . SER A 1 92 ? -7.893 -6.894 22.293 1.00 95.31 92 SER A O 1
ATOM 751 N N . ILE A 1 93 ? -6.171 -7.529 20.994 1.00 94.69 93 ILE A N 1
ATOM 752 C CA . ILE A 1 93 ? -6.476 -8.966 21.097 1.00 94.69 93 ILE A CA 1
ATOM 753 C C . ILE A 1 93 ? -6.161 -9.560 22.476 1.00 94.69 93 ILE A C 1
ATOM 755 O O . ILE A 1 93 ? -6.689 -10.619 22.810 1.00 94.69 93 ILE A O 1
ATOM 759 N N . GLU A 1 94 ? -5.292 -8.916 23.259 1.00 91.69 94 GLU A N 1
ATOM 760 C CA . GLU A 1 94 ? -4.794 -9.471 24.522 1.00 91.69 94 GLU A CA 1
ATOM 761 C C . GLU A 1 94 ? -5.802 -9.301 25.661 1.00 91.69 94 GLU A C 1
ATOM 763 O O . GLU A 1 94 ? -6.024 -10.217 26.451 1.00 91.69 94 GLU A O 1
ATOM 768 N N . ASP A 1 95 ? -6.423 -8.127 25.738 1.00 93.56 95 ASP A N 1
ATOM 769 C CA . ASP A 1 95 ? -7.270 -7.706 26.856 1.00 93.56 95 ASP A CA 1
ATOM 770 C C . ASP A 1 95 ? -8.630 -7.139 26.410 1.00 93.56 95 ASP A C 1
ATOM 772 O O . ASP A 1 95 ? -9.482 -6.841 27.247 1.00 93.56 95 ASP A O 1
ATOM 776 N N . GLY A 1 96 ? -8.866 -7.002 25.100 1.00 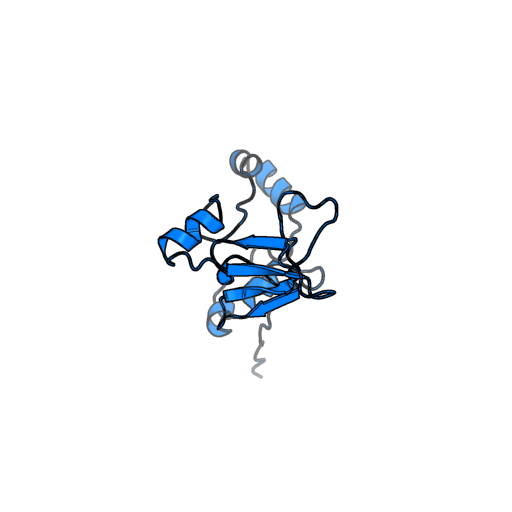93.62 96 GLY A N 1
ATOM 777 C CA . GLY A 1 96 ? -10.096 -6.428 24.555 1.00 93.62 96 GLY A CA 1
ATOM 778 C C . GLY A 1 96 ? -10.203 -4.911 24.725 1.00 93.62 96 GLY A C 1
ATOM 779 O O . GLY A 1 96 ? -11.267 -4.343 24.467 1.00 93.62 96 GLY A O 1
ATOM 780 N N . THR A 1 97 ? -9.133 -4.235 25.153 1.00 94.19 97 THR A N 1
ATOM 781 C CA . THR A 1 97 ? -9.156 -2.790 25.388 1.00 94.19 97 THR A CA 1
ATOM 782 C C . THR A 1 97 ? -9.280 -2.025 24.071 1.00 94.19 97 THR A C 1
ATOM 784 O O . THR A 1 97 ? -8.616 -2.327 23.077 1.00 94.19 97 THR A O 1
ATOM 787 N N . VAL A 1 98 ? -10.115 -0.983 24.069 1.00 95.06 98 VAL A N 1
ATOM 788 C CA . VAL A 1 98 ? -10.219 -0.052 22.941 1.00 95.06 98 VAL A CA 1
ATOM 789 C C . VAL A 1 98 ? -9.018 0.890 22.956 1.00 95.06 98 VAL A C 1
ATOM 791 O O . VAL A 1 98 ? -8.884 1.737 23.837 1.00 95.06 98 VAL A O 1
ATOM 794 N N . LEU A 1 99 ? -8.157 0.762 21.951 1.00 93.62 99 LEU A N 1
ATOM 795 C CA . LEU A 1 99 ? -6.918 1.533 21.826 1.00 93.62 99 LEU A CA 1
ATOM 796 C C . LEU A 1 99 ? -7.091 2.827 21.020 1.00 93.62 99 LEU A C 1
ATOM 798 O O . LEU A 1 99 ? -6.258 3.729 21.091 1.00 93.62 99 LEU A O 1
ATOM 802 N N . GLY A 1 100 ? -8.157 2.932 20.225 1.00 93.25 100 GLY A N 1
ATOM 803 C CA . GLY A 1 100 ? -8.432 4.111 19.412 1.00 93.25 100 GLY A CA 1
ATOM 804 C C . GLY A 1 100 ? -9.507 3.875 18.360 1.00 93.25 100 GLY A C 1
ATOM 805 O O . GLY A 1 100 ? -10.210 2.868 18.381 1.00 93.25 100 GLY A O 1
ATOM 806 N N . THR A 1 101 ? -9.622 4.806 17.415 1.00 94.69 101 THR A N 1
ATOM 807 C CA . THR A 1 101 ? -10.602 4.741 16.322 1.00 94.69 101 THR A CA 1
ATOM 808 C C . THR A 1 101 ? -9.936 4.863 14.956 1.00 94.69 101 THR A C 1
ATOM 810 O O . THR A 1 101 ? -8.833 5.399 14.814 1.00 94.69 101 THR A O 1
ATOM 813 N N . HIS A 1 102 ? -10.618 4.365 13.928 1.00 94.00 102 HIS A N 1
ATOM 814 C CA . HIS A 1 102 ? -10.214 4.491 12.532 1.00 94.00 102 HIS A CA 1
ATOM 815 C C . HIS A 1 102 ? -11.402 4.842 11.634 1.00 94.00 102 HIS A C 1
ATOM 817 O O . HIS A 1 102 ? -12.544 4.903 12.074 1.00 94.00 102 HIS A O 1
ATOM 823 N N . ARG A 1 103 ? -11.138 5.091 10.344 1.00 93.56 103 ARG A N 1
ATOM 824 C CA . ARG A 1 103 ? -12.136 5.582 9.369 1.00 93.56 103 ARG A CA 1
ATOM 825 C C . ARG A 1 103 ? -12.795 4.485 8.519 1.00 93.56 103 ARG A C 1
ATOM 827 O O . ARG A 1 103 ? -13.552 4.795 7.601 1.00 93.56 103 ARG A O 1
ATOM 834 N N . GLY A 1 104 ? -12.472 3.222 8.778 1.00 93.88 104 GLY A N 1
ATOM 835 C CA . GLY A 1 104 ? -12.858 2.084 7.935 1.00 93.88 104 GLY A CA 1
ATOM 836 C C . GLY A 1 104 ? -11.905 0.908 8.066 1.00 93.88 104 GLY A C 1
ATOM 837 O O . GLY A 1 104 ? -10.696 1.093 7.953 1.00 93.88 104 GLY A O 1
ATOM 838 N N . TRP A 1 105 ? -12.424 -0.296 8.298 1.00 93.50 105 TRP A N 1
ATOM 839 C CA . TRP A 1 105 ? -11.620 -1.525 8.394 1.00 93.50 105 TRP A CA 1
ATOM 840 C C . TRP A 1 105 ? -10.935 -1.879 7.062 1.00 93.50 105 TRP A C 1
ATOM 842 O O . TRP A 1 105 ? -9.838 -2.432 7.034 1.00 93.50 105 TRP A O 1
ATOM 852 N N . PHE A 1 106 ? -11.542 -1.491 5.936 1.00 93.06 106 PHE A N 1
ATOM 853 C CA . PHE A 1 106 ? -11.022 -1.702 4.579 1.00 93.06 106 PHE A CA 1
ATOM 854 C C . PHE A 1 106 ? -9.742 -0.907 4.268 1.00 93.06 106 PHE A C 1
ATOM 856 O O . PHE A 1 106 ? -9.100 -1.154 3.250 1.00 93.06 106 PHE A O 1
ATOM 863 N N . LEU A 1 107 ? -9.355 0.041 5.127 1.00 93.62 107 LEU A N 1
ATOM 864 C CA . LEU A 1 107 ? -8.112 0.807 4.994 1.00 93.62 107 LEU A CA 1
ATOM 865 C C . LEU A 1 107 ? -6.883 0.049 5.520 1.00 93.62 107 LEU A C 1
ATOM 867 O O . LEU A 1 107 ? -5.760 0.526 5.355 1.00 93.62 107 LEU A O 1
ATOM 871 N N . TYR A 1 108 ? -7.094 -1.109 6.148 1.00 94.19 108 TYR A N 1
ATOM 872 C CA . TYR A 1 108 ? -6.062 -1.859 6.848 1.00 94.19 108 TYR A CA 1
ATOM 873 C C . TYR A 1 108 ? -5.849 -3.244 6.241 1.00 94.19 108 TYR A C 1
ATOM 875 O O . TYR A 1 108 ? -6.785 -3.941 5.829 1.00 94.19 108 TYR A O 1
ATOM 883 N N . THR A 1 109 ? -4.588 -3.660 6.213 1.00 94.56 109 THR A N 1
ATOM 884 C CA . THR A 1 109 ? -4.158 -4.990 5.767 1.00 94.56 109 THR A CA 1
ATOM 885 C C . THR A 1 109 ? -3.652 -5.787 6.962 1.00 94.56 109 THR A C 1
ATOM 887 O O . THR A 1 109 ? -3.046 -5.216 7.862 1.00 94.56 109 THR A O 1
ATOM 890 N N . LEU A 1 110 ? -3.890 -7.098 6.980 1.00 95.69 110 LEU A N 1
ATOM 891 C CA . LEU A 1 110 ? -3.347 -7.979 8.018 1.00 95.69 110 LEU A CA 1
ATOM 892 C C . LEU A 1 110 ? -1.811 -7.870 8.047 1.00 95.69 110 LEU A C 1
ATOM 894 O O . LEU A 1 110 ? -1.176 -7.769 6.996 1.00 95.69 110 LEU A O 1
ATOM 898 N N . GLY A 1 111 ? -1.225 -7.825 9.241 1.00 94.44 111 GLY A N 1
ATOM 899 C CA . GLY A 1 111 ? 0.204 -7.598 9.470 1.00 94.44 111 GLY A CA 1
ATOM 900 C C . GLY A 1 111 ? 0.670 -6.148 9.280 1.00 94.44 111 GLY A C 1
ATOM 901 O O . GLY A 1 111 ? 1.843 -5.841 9.495 1.00 94.44 111 GLY A O 1
ATOM 902 N N . GLN A 1 112 ? -0.209 -5.220 8.888 1.00 95.12 112 GLN A N 1
ATOM 903 C CA . GLN A 1 112 ? 0.137 -3.802 8.799 1.00 95.12 112 GLN A CA 1
ATOM 904 C C . GLN A 1 112 ? 0.310 -3.210 10.200 1.00 95.12 112 GLN A C 1
ATOM 906 O O . GLN A 1 112 ? -0.556 -3.369 11.055 1.00 95.12 112 GLN A O 1
ATOM 911 N N . ARG A 1 113 ? 1.369 -2.420 10.411 1.00 94.00 113 ARG A N 1
ATOM 912 C CA . ARG A 1 113 ? 1.504 -1.605 11.626 1.00 94.00 113 ARG A CA 1
ATOM 913 C C . ARG A 1 113 ? 0.356 -0.593 11.727 1.00 94.00 113 ARG A C 1
ATOM 915 O O . ARG A 1 113 ? 0.249 0.312 10.889 1.00 94.00 113 ARG A O 1
ATOM 922 N N . ALA A 1 114 ? -0.456 -0.709 12.771 1.00 91.69 114 ALA A N 1
ATOM 923 C CA . ALA A 1 114 ? -1.491 0.250 13.117 1.00 91.69 114 ALA A CA 1
ATOM 924 C C . ALA A 1 114 ? -0.838 1.461 13.799 1.00 91.69 114 ALA A C 1
ATOM 926 O O . ALA A 1 114 ? -0.266 1.374 14.884 1.00 91.69 114 ALA A O 1
ATOM 927 N N . LYS A 1 115 ? -0.869 2.620 13.136 1.00 87.88 115 LYS A N 1
ATOM 928 C CA . LYS A 1 115 ? -0.331 3.871 13.690 1.00 87.88 115 LYS A CA 1
ATOM 929 C C . LYS A 1 115 ? -1.370 4.527 14.599 1.00 87.88 115 LYS A C 1
ATOM 931 O O . LYS A 1 115 ? -1.975 5.525 14.220 1.00 87.88 115 LYS A O 1
ATOM 936 N N . ILE A 1 116 ? -1.584 3.931 15.765 1.00 89.06 116 ILE A N 1
ATOM 937 C CA . ILE A 1 116 ? -2.496 4.443 16.789 1.00 89.06 116 ILE A CA 1
ATOM 938 C C . ILE A 1 116 ? -1.747 5.499 17.613 1.00 89.06 116 ILE A C 1
ATOM 940 O O . ILE A 1 116 ? -0.618 5.274 18.051 1.00 89.06 116 ILE A O 1
ATOM 944 N N . GLY A 1 117 ? -2.331 6.689 17.758 1.00 87.75 117 GLY A N 1
ATOM 945 C CA . GLY A 1 117 ? -1.709 7.787 18.499 1.00 87.75 117 GLY A CA 1
ATOM 946 C C . GLY A 1 117 ? -1.651 7.504 20.002 1.00 87.75 117 GLY A C 1
ATOM 947 O O . GLY A 1 117 ? -2.567 6.907 20.551 1.00 87.75 117 GLY A O 1
ATOM 948 N N . GLY A 1 118 ? -0.588 7.951 20.675 1.00 85.00 118 GLY A N 1
ATOM 949 C CA . GLY A 1 118 ? -0.462 7.861 22.138 1.00 85.00 118 GLY A CA 1
ATOM 950 C C . GLY A 1 118 ? 0.105 6.544 22.677 1.00 85.00 118 GLY A C 1
ATOM 951 O O . GLY A 1 118 ? 0.473 6.488 23.847 1.00 85.00 118 GLY A O 1
ATOM 952 N N . LEU A 1 119 ? 0.257 5.515 21.841 1.00 87.62 119 LEU A N 1
ATOM 953 C CA . LEU A 1 119 ? 0.862 4.245 22.243 1.00 87.62 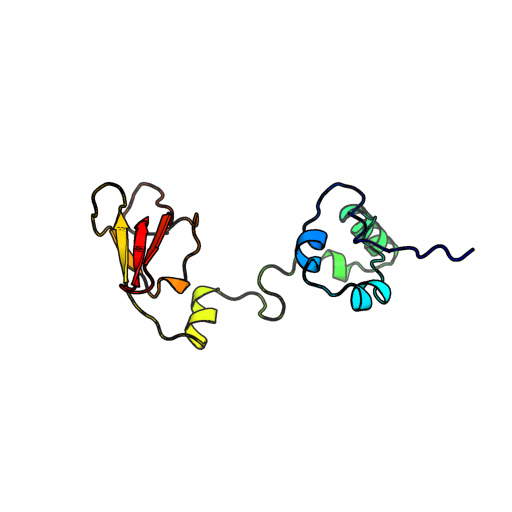119 LEU A CA 1
ATOM 954 C C . LEU A 1 119 ? 2.382 4.277 22.050 1.00 87.62 119 LEU A C 1
ATOM 956 O O . LEU A 1 119 ? 2.887 4.735 21.022 1.00 87.62 119 LEU A O 1
ATOM 960 N N . ARG A 1 120 ? 3.121 3.791 23.054 1.00 84.19 120 ARG A N 1
ATOM 961 C CA . ARG A 1 120 ? 4.589 3.668 22.994 1.00 84.19 120 ARG A CA 1
ATOM 962 C C . ARG A 1 120 ? 5.030 2.515 22.101 1.00 84.19 120 ARG A C 1
ATOM 964 O O . ARG A 1 120 ? 6.043 2.620 21.413 1.00 84.19 120 ARG A O 1
ATOM 971 N N . GLU A 1 121 ? 4.266 1.434 22.118 1.00 88.88 121 GLU A N 1
ATOM 972 C CA . GLU A 1 121 ? 4.609 0.190 21.443 1.00 88.88 121 GLU A CA 1
ATOM 973 C C . GLU A 1 121 ? 3.958 0.103 20.055 1.00 88.88 121 GLU A C 1
ATOM 975 O O . GLU A 1 121 ? 2.916 0.720 19.804 1.00 88.88 121 GLU A O 1
ATOM 980 N N . PRO A 1 122 ? 4.591 -0.595 19.097 1.00 91.81 122 PRO A N 1
ATOM 981 C CA . PRO A 1 122 ? 4.016 -0.803 17.779 1.00 91.81 122 PRO A CA 1
ATOM 982 C C . PRO A 1 122 ? 2.941 -1.896 17.812 1.00 91.81 122 PRO A C 1
ATOM 984 O O . PRO A 1 122 ? 3.243 -3.050 18.082 1.00 91.81 122 PRO A O 1
ATOM 987 N N . TRP A 1 123 ? 1.720 -1.536 17.426 1.00 94.38 123 TRP A N 1
ATOM 988 C CA . TRP A 1 123 ? 0.602 -2.467 17.262 1.00 94.38 123 TRP A CA 1
ATOM 989 C C . TRP A 1 123 ? 0.437 -2.878 15.796 1.00 94.38 123 TRP A C 1
ATOM 991 O O . TRP A 1 123 ? 0.740 -2.087 14.890 1.00 94.38 123 TRP A O 1
ATOM 1001 N N . TYR A 1 124 ? -0.033 -4.099 15.540 1.00 96.12 124 TYR A N 1
ATOM 1002 C CA . TYR A 1 124 ? -0.134 -4.669 14.194 1.00 96.12 124 TYR A CA 1
ATOM 1003 C C . TYR A 1 124 ? -1.501 -5.291 13.976 1.00 96.12 124 TYR A C 1
ATOM 1005 O O . TYR A 1 124 ? -2.000 -5.992 14.827 1.00 96.12 124 TYR A O 1
ATOM 1013 N N . VAL A 1 125 ? -2.094 -5.077 12.809 1.00 96.94 125 VAL A N 1
ATOM 1014 C CA . VAL A 1 125 ? -3.436 -5.587 12.510 1.00 96.94 125 VAL A CA 1
ATOM 1015 C C . VAL A 1 125 ? -3.420 -7.113 12.428 1.00 96.94 125 VAL A C 1
ATOM 1017 O O . VAL A 1 125 ? -2.806 -7.670 11.516 1.00 96.94 125 VAL A O 1
ATOM 1020 N N . VAL A 1 126 ? -4.120 -7.773 13.345 1.00 96.38 126 VAL A N 1
ATOM 1021 C CA . VAL A 1 126 ? -4.211 -9.238 13.432 1.00 96.38 126 VAL A CA 1
ATOM 1022 C C . VAL A 1 126 ? -5.477 -9.751 12.760 1.00 96.38 126 VAL A C 1
ATOM 1024 O O . VAL A 1 126 ? -5.429 -10.747 12.044 1.00 96.38 126 VAL A O 1
ATOM 1027 N N . GLU A 1 127 ? -6.594 -9.046 12.934 1.00 95.81 127 GLU A N 1
ATOM 1028 C CA . GLU A 1 127 ? -7.896 -9.449 12.401 1.00 95.81 127 GLU A CA 1
ATOM 1029 C C . GLU A 1 127 ? -8.761 -8.224 12.061 1.00 95.81 127 GLU A C 1
ATOM 1031 O O . GLU A 1 127 ? -8.514 -7.104 12.511 1.00 95.81 127 GLU A O 1
ATOM 1036 N N . LYS A 1 128 ? -9.769 -8.417 11.203 1.00 95.19 128 LYS A N 1
ATOM 1037 C CA . LYS A 1 128 ? -10.738 -7.386 10.816 1.00 95.19 128 LYS A CA 1
ATOM 1038 C C . LYS A 1 128 ? -12.145 -7.967 10.855 1.00 95.19 128 LYS A C 1
ATOM 1040 O O . LYS A 1 128 ? -12.428 -8.903 10.109 1.00 95.19 128 LYS A O 1
ATOM 1045 N N . ASP A 1 129 ? -13.029 -7.358 11.635 1.00 94.25 129 ASP A N 1
ATOM 1046 C CA . ASP A 1 129 ? -14.447 -7.706 11.665 1.00 94.25 129 ASP A CA 1
ATOM 1047 C C . ASP A 1 129 ? -15.218 -6.778 10.720 1.00 94.25 129 ASP A C 1
ATOM 1049 O O . ASP A 1 129 ? -15.457 -5.604 11.002 1.00 94.25 129 ASP A O 1
ATOM 1053 N N . GLY A 1 130 ? -15.615 -7.304 9.560 1.00 87.56 130 GLY A N 1
ATOM 1054 C CA . GLY A 1 130 ? -16.384 -6.543 8.576 1.00 87.56 130 GLY A CA 1
ATOM 1055 C C . GLY A 1 130 ? -17.842 -6.278 8.972 1.00 87.56 130 GLY A C 1
ATOM 1056 O O . GLY A 1 130 ? -18.452 -5.372 8.399 1.00 87.56 130 GLY A O 1
ATOM 1057 N N . ALA A 1 131 ? -18.400 -7.044 9.917 1.00 90.06 131 ALA A N 1
ATOM 1058 C CA . ALA A 1 131 ? -19.782 -6.910 10.373 1.00 90.06 131 ALA A CA 1
ATOM 1059 C C . ALA A 1 131 ? -19.916 -5.810 11.432 1.00 90.06 131 ALA A C 1
ATOM 1061 O O . ALA A 1 131 ? -20.801 -4.962 11.316 1.00 90.06 131 ALA A O 1
ATOM 1062 N N . LYS A 1 132 ? -19.016 -5.788 12.423 1.00 90.25 132 LYS A N 1
ATOM 1063 C CA . LYS A 1 132 ? -18.959 -4.720 13.440 1.00 90.25 132 LYS A CA 1
ATOM 1064 C C . LYS A 1 132 ? -18.204 -3.486 12.954 1.00 90.25 132 LYS A C 1
ATOM 1066 O O . LYS A 1 132 ? -18.529 -2.369 13.338 1.00 90.25 132 LYS A O 1
ATOM 1071 N N . GLY A 1 133 ? -17.245 -3.686 12.054 1.00 92.31 133 GLY A N 1
ATOM 1072 C CA . GLY A 1 133 ? -16.379 -2.641 11.523 1.00 92.31 133 GLY A CA 1
ATOM 1073 C C . GLY A 1 133 ? -15.094 -2.423 12.322 1.00 92.31 133 GLY A C 1
ATOM 1074 O O . GLY A 1 133 ? -14.366 -1.483 12.002 1.00 92.31 133 GLY A O 1
ATOM 1075 N N . ASP A 1 134 ? -14.816 -3.279 13.306 1.00 95.88 134 ASP A N 1
ATOM 1076 C CA . ASP A 1 134 ? -13.661 -3.185 14.195 1.00 95.88 134 ASP A CA 1
ATOM 1077 C C . ASP A 1 134 ? -12.404 -3.821 13.588 1.00 95.88 134 ASP A C 1
ATOM 1079 O O . ASP A 1 134 ? -12.454 -4.733 12.753 1.00 95.88 134 ASP A O 1
ATOM 1083 N N . VAL A 1 135 ? -11.248 -3.323 14.020 1.00 96.44 135 VAL A N 1
ATOM 1084 C CA . VAL A 1 135 ? -9.933 -3.835 13.637 1.00 96.44 135 VAL A CA 1
ATOM 1085 C C . VAL A 1 135 ? -9.213 -4.303 14.891 1.00 96.44 135 VAL A C 1
ATOM 1087 O O . VAL A 1 135 ? -8.941 -3.513 15.794 1.00 96.44 135 VAL A O 1
ATOM 1090 N N . PHE A 1 136 ? -8.871 -5.583 14.920 1.00 96.44 136 PHE A N 1
ATOM 1091 C CA . PHE A 1 136 ? -8.118 -6.171 16.013 1.00 96.44 136 PHE A CA 1
ATOM 1092 C C . PHE A 1 136 ? -6.628 -5.997 15.768 1.00 96.44 136 PHE A C 1
ATOM 1094 O O . PHE A 1 136 ? -6.132 -6.252 14.660 1.00 96.44 136 PHE A O 1
ATOM 1101 N N . VAL A 1 137 ? -5.931 -5.535 16.798 1.00 94.62 137 VAL A N 1
ATOM 1102 C CA . VAL A 1 137 ? -4.498 -5.246 16.778 1.00 94.62 137 VAL A CA 1
ATOM 1103 C C . VAL A 1 137 ? -3.763 -5.939 17.908 1.00 94.62 137 VAL A C 1
ATOM 1105 O O . VAL A 1 137 ? -4.417 -6.266 18.924 1.00 94.62 137 VAL A O 1
#

Organism: Myotis lucifugus (NCBI:txid59463)

Radius of gyration: 22.48 Å; chains: 1; bounding box: 45×46×62 Å

pLDDT: mean 84.06, std 15.82, range [33.62, 96.94]